Protein AF-A0AAF0UQM1-F1 (afdb_monomer_lite)

InterPro domains:
  IPR027443 Isopenicillin N synthase-like superfamily [G3DSA:2.60.120.330] (4-123)
  IPR044861 Isopenicillin N synthase-like, Fe(2+) 2OG dioxygenase domain [PF03171] (15-67)

Radius of gyration: 17.26 Å; chains: 1; bounding box: 47×34×53 Å

Foldseek 3Di:
DDDFFKWWFDPPPPRDTDGDDDDPVDDDDFDDPLVCLQLLNPDDHTQIDTDDDDPDDDDDDDDDDFDDQPDKRHHDVVNDDPVRHRDADIDGPVQLVVQCVVVPDSDPCSVVVSRVVVVVVVVVD

Structure (mmCIF, N/CA/C/O backbone):
data_AF-A0AAF0UQM1-F1
#
_e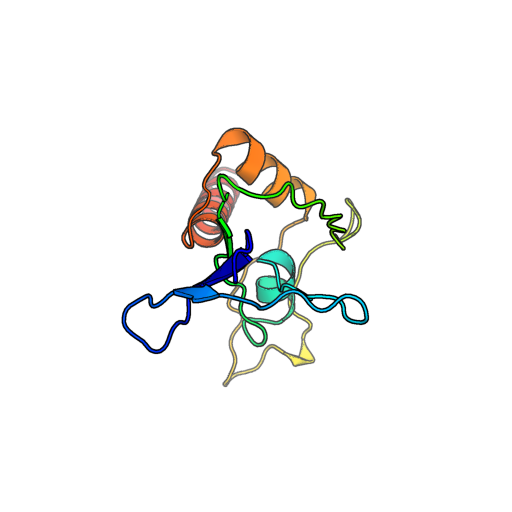ntry.id   AF-A0AAF0UQM1-F1
#
loop_
_atom_site.group_PDB
_atom_site.id
_atom_site.type_symbol
_atom_site.label_atom_id
_atom_site.label_alt_id
_atom_site.label_comp_id
_atom_site.label_asym_id
_atom_site.label_entity_id
_atom_site.label_seq_id
_atom_site.pdbx_PDB_ins_code
_atom_site.Cartn_x
_atom_site.Cartn_y
_atom_site.Cartn_z
_atom_site.occupancy
_atom_site.B_iso_or_equiv
_atom_site.auth_seq_id
_atom_site.auth_comp_id
_atom_site.auth_asym_id
_atom_site.auth_atom_id
_atom_site.pdbx_PDB_model_num
ATOM 1 N N . MET A 1 1 ? -22.046 10.860 23.103 1.00 30.72 1 MET A N 1
ATOM 2 C CA . MET A 1 1 ? -21.546 10.375 21.800 1.00 30.72 1 MET A CA 1
ATOM 3 C C . MET A 1 1 ? -20.035 10.596 21.790 1.00 30.72 1 MET A C 1
ATOM 5 O O . MET A 1 1 ? -19.614 11.734 21.655 1.00 30.72 1 MET A O 1
ATOM 9 N N . TYR A 1 2 ? -19.228 9.570 22.082 1.00 29.70 2 TYR A N 1
ATOM 10 C CA . TYR A 1 2 ? -17.773 9.706 22.255 1.00 29.70 2 TYR A CA 1
ATOM 11 C C . TYR A 1 2 ? -17.074 8.483 21.663 1.00 29.70 2 TYR A C 1
ATOM 13 O O . TYR A 1 2 ? -17.324 7.379 22.128 1.00 29.70 2 TYR A O 1
ATOM 21 N N . TYR A 1 3 ? -16.237 8.673 20.640 1.00 40.25 3 TYR A N 1
ATOM 22 C CA . TYR A 1 3 ? -15.483 7.589 20.007 1.00 40.25 3 TYR A CA 1
ATOM 23 C C . TYR A 1 3 ? -14.109 8.087 19.552 1.00 40.25 3 TYR A C 1
ATOM 25 O O . TYR A 1 3 ? -13.999 9.131 18.910 1.00 40.25 3 TYR A O 1
ATOM 33 N N . ALA A 1 4 ? -13.072 7.306 19.858 1.00 54.59 4 ALA A N 1
ATOM 34 C CA . ALA A 1 4 ? -11.837 7.316 19.084 1.00 54.59 4 ALA A CA 1
ATOM 35 C C . ALA A 1 4 ? -12.178 6.869 17.655 1.00 54.59 4 ALA A C 1
ATOM 37 O O . ALA A 1 4 ? -12.879 5.870 17.483 1.00 54.59 4 ALA A O 1
ATOM 38 N N . SER A 1 5 ? -11.751 7.619 16.641 1.00 63.22 5 SER A N 1
ATOM 39 C CA . SER A 1 5 ? -12.141 7.356 15.251 1.00 63.22 5 SER A CA 1
ATOM 40 C C . SER A 1 5 ? -10.933 7.301 14.335 1.00 63.22 5 SER A C 1
ATOM 42 O O . SER A 1 5 ? -9.976 8.058 14.515 1.00 63.22 5 SER A O 1
ATOM 44 N N . ILE A 1 6 ? -11.015 6.417 13.341 1.00 79.38 6 ILE A N 1
ATOM 45 C CA . ILE A 1 6 ? -10.184 6.515 12.147 1.00 79.38 6 ILE A CA 1
ATOM 46 C C . ILE A 1 6 ? -10.634 7.781 11.425 1.00 79.38 6 ILE A C 1
ATOM 48 O O . ILE A 1 6 ? -11.823 7.965 11.154 1.00 79.38 6 ILE A O 1
ATOM 52 N N . GLN A 1 7 ? -9.690 8.671 11.153 1.00 85.12 7 GLN A N 1
ATOM 53 C CA . GLN A 1 7 ? -9.921 9.850 10.338 1.00 85.12 7 GLN A CA 1
ATOM 54 C C . GLN A 1 7 ? -9.168 9.723 9.027 1.00 85.12 7 GLN A C 1
ATOM 56 O O . GLN A 1 7 ? -7.956 9.531 9.054 1.00 85.12 7 GLN A O 1
ATOM 61 N N . VAL A 1 8 ? -9.864 9.895 7.907 1.00 79.81 8 VAL A N 1
ATOM 62 C CA . VAL A 1 8 ? -9.266 9.895 6.564 1.00 79.81 8 VAL A CA 1
ATOM 63 C C . VAL A 1 8 ? -9.174 11.317 6.028 1.00 79.81 8 VAL A C 1
ATOM 65 O O . VAL A 1 8 ? -10.087 12.121 6.232 1.00 79.81 8 VAL A O 1
ATOM 68 N N . ARG A 1 9 ? -8.069 11.655 5.362 1.00 80.69 9 ARG A N 1
ATOM 69 C CA . ARG A 1 9 ? -7.923 12.943 4.671 1.00 80.69 9 ARG A CA 1
ATOM 70 C C . ARG A 1 9 ? -8.523 12.843 3.269 1.00 80.69 9 ARG A C 1
ATOM 72 O O . ARG A 1 9 ? -8.119 11.986 2.494 1.00 80.69 9 ARG A O 1
ATOM 79 N N . THR A 1 10 ? -9.451 13.737 2.935 1.00 75.19 10 THR A N 1
ATOM 80 C CA . THR A 1 10 ? -10.053 13.794 1.590 1.00 75.19 10 THR A CA 1
ATOM 81 C C . THR A 1 10 ? -9.260 14.728 0.670 1.00 75.19 10 THR A C 1
ATOM 83 O O . THR A 1 10 ? -8.767 15.769 1.111 1.00 75.19 10 THR A O 1
ATOM 86 N N . SER A 1 11 ? -9.113 14.352 -0.604 1.00 64.94 11 SER A N 1
ATOM 87 C CA . SER A 1 11 ? -8.345 15.110 -1.605 1.00 64.94 11 SER A CA 1
ATOM 88 C C . SER A 1 11 ? -9.081 16.347 -2.140 1.00 64.94 11 SER A C 1
ATOM 90 O O . SER A 1 11 ? -8.429 17.303 -2.542 1.00 64.94 11 SER A O 1
ATOM 92 N N . GLY A 1 12 ? -10.420 16.366 -2.106 1.00 60.50 12 GLY A N 1
ATOM 93 C CA . GLY A 1 12 ? -11.242 17.416 -2.732 1.00 60.50 12 GLY A CA 1
ATOM 94 C C . GLY A 1 12 ? -11.603 18.626 -1.859 1.00 60.50 12 GLY A C 1
ATOM 95 O O . GLY A 1 12 ? -12.076 19.624 -2.386 1.00 60.50 12 GLY A O 1
ATOM 96 N N . PHE A 1 13 ? -11.383 18.577 -0.541 1.00 55.31 13 PHE A N 1
ATOM 97 C CA . PHE A 1 13 ? -11.804 19.641 0.383 1.00 55.31 13 PHE A CA 1
ATOM 98 C C . PHE A 1 13 ? -10.661 20.056 1.303 1.00 55.31 13 PHE A C 1
ATOM 100 O O . PHE A 1 13 ? -10.606 19.569 2.420 1.00 55.31 13 PHE A O 1
ATOM 107 N N . CYS A 1 14 ? -9.735 20.919 0.865 1.00 59.16 14 CYS A N 1
ATOM 108 C CA . CYS A 1 14 ? -8.754 21.625 1.719 1.00 59.16 14 CYS A CA 1
ATOM 109 C C . CYS A 1 14 ? -8.143 20.795 2.887 1.00 59.16 14 CYS A C 1
ATOM 111 O O . CYS A 1 14 ? -7.981 21.272 4.007 1.00 59.16 14 CYS A O 1
ATOM 113 N N . GLY A 1 15 ? -7.851 19.505 2.668 1.00 66.06 15 GLY A N 1
ATOM 114 C CA . GLY A 1 15 ? -7.342 18.606 3.712 1.00 66.06 15 GLY A CA 1
ATOM 115 C C . GLY A 1 15 ? -8.299 18.274 4.869 1.00 66.06 15 GLY A C 1
ATOM 116 O O . GLY A 1 15 ? -7.825 17.864 5.932 1.00 66.06 15 GLY A O 1
ATOM 117 N N . LEU A 1 16 ? -9.614 18.405 4.678 1.00 79.25 16 LEU A N 1
ATOM 118 C CA . LEU A 1 16 ? -10.641 18.024 5.640 1.00 79.25 16 LEU A CA 1
ATOM 119 C C . LEU A 1 16 ? -10.490 16.547 6.007 1.00 79.25 16 LEU A C 1
ATOM 121 O O . LEU A 1 16 ? -10.325 15.668 5.151 1.00 79.25 16 LEU A O 1
ATOM 125 N N . ARG A 1 17 ? -10.563 16.295 7.313 1.00 83.19 17 ARG A N 1
ATOM 126 C CA . ARG A 1 17 ? -10.528 14.960 7.893 1.00 83.19 17 ARG A CA 1
ATOM 127 C C . ARG A 1 17 ? -11.941 14.492 8.189 1.00 83.19 17 ARG A C 1
ATOM 129 O O . ARG A 1 17 ? -12.668 15.152 8.926 1.00 83.19 17 ARG A O 1
ATOM 136 N N . VAL A 1 18 ? -12.298 13.335 7.650 1.00 86.69 18 VAL A N 1
ATOM 137 C CA . VAL A 1 18 ? -13.604 12.711 7.866 1.00 86.69 18 VAL A CA 1
ATOM 138 C C . VAL A 1 18 ? -13.456 11.603 8.896 1.00 86.69 18 VAL A C 1
ATOM 140 O O . VAL A 1 18 ? -12.610 10.726 8.746 1.00 86.69 18 VAL A O 1
ATOM 143 N N . SER A 1 19 ? -14.268 11.659 9.951 1.00 88.62 19 SER A N 1
ATOM 144 C CA . SER A 1 19 ? -14.332 10.622 10.982 1.00 88.62 19 SER A CA 1
ATOM 145 C C . SER A 1 19 ? -15.185 9.453 10.498 1.00 88.62 19 SER A C 1
ATOM 147 O O . SER A 1 19 ? -16.351 9.633 10.142 1.00 88.62 19 SER A O 1
ATOM 149 N N . ILE A 1 20 ? -14.608 8.255 10.505 1.00 87.31 20 ILE A N 1
ATOM 150 C CA . ILE A 1 20 ? -15.322 7.020 10.199 1.00 87.31 20 ILE A CA 1
ATOM 151 C C . ILE A 1 20 ? -16.021 6.538 11.470 1.00 87.31 20 ILE A C 1
ATOM 153 O O . ILE A 1 20 ? -15.381 6.295 12.499 1.00 87.31 20 ILE A O 1
ATOM 157 N N . ARG A 1 21 ? -17.352 6.413 11.408 1.00 87.75 21 ARG A N 1
ATOM 158 C CA . ARG A 1 21 ? -18.153 5.902 12.526 1.00 87.75 21 ARG A CA 1
ATOM 159 C C . ARG A 1 21 ? -17.918 4.395 12.679 1.00 87.75 21 ARG A C 1
ATOM 161 O O . ARG A 1 21 ? -18.050 3.681 11.687 1.00 87.75 21 ARG A O 1
ATOM 168 N N . PRO A 1 22 ? -17.606 3.899 13.890 1.00 84.88 22 PRO A N 1
ATOM 169 C CA . PRO A 1 22 ? -17.475 2.467 14.118 1.00 84.88 22 PRO A CA 1
ATOM 170 C C . PRO A 1 22 ? -18.774 1.726 13.790 1.00 84.88 22 PRO A C 1
ATOM 172 O O . PRO A 1 22 ? -19.851 2.142 14.217 1.00 84.88 22 PRO A O 1
ATOM 175 N N . ASN A 1 23 ? -18.655 0.613 13.071 1.00 89.44 23 ASN A N 1
ATOM 176 C CA . ASN A 1 23 ? -19.739 -0.327 12.819 1.00 89.44 23 ASN A CA 1
ATOM 177 C C . ASN A 1 23 ? -19.246 -1.733 13.187 1.00 89.44 23 ASN A C 1
ATOM 179 O O . ASN A 1 23 ? -18.240 -2.188 12.655 1.00 89.44 23 ASN A O 1
ATOM 183 N N . LEU A 1 24 ? -19.935 -2.397 14.117 1.00 88.69 24 LEU A N 1
ATOM 184 C CA . LEU A 1 24 ? -19.516 -3.691 14.667 1.00 88.69 24 LEU A CA 1
ATOM 185 C C . LEU A 1 24 ? -19.734 -4.869 13.707 1.00 88.69 24 LEU A C 1
ATOM 187 O O . LEU A 1 24 ? -19.206 -5.947 13.953 1.00 88.69 24 LEU A O 1
ATOM 191 N N . THR A 1 25 ? -20.498 -4.677 12.631 1.00 95.25 25 THR A N 1
ATOM 192 C CA . THR A 1 25 ? -20.785 -5.715 11.629 1.00 95.25 25 THR A CA 1
ATOM 193 C C . THR A 1 25 ? -20.082 -5.464 10.297 1.00 95.25 25 THR A C 1
ATOM 195 O O . THR A 1 25 ? -20.371 -6.142 9.313 1.00 95.25 25 THR A O 1
ATOM 198 N N . ALA A 1 26 ? -19.168 -4.492 10.243 1.00 93.81 26 ALA A N 1
ATOM 199 C CA . ALA A 1 26 ? -18.462 -4.123 9.026 1.00 93.81 26 ALA A CA 1
ATOM 200 C C . ALA A 1 26 ? -16.962 -3.955 9.269 1.00 93.81 26 ALA A C 1
ATOM 202 O O . ALA A 1 26 ? -16.522 -3.549 10.344 1.00 93.81 26 ALA A O 1
ATOM 203 N N . PHE A 1 27 ? -16.186 -4.208 8.219 1.00 93.25 27 PHE A N 1
ATOM 204 C CA . PHE A 1 27 ? -14.764 -3.896 8.179 1.00 93.25 27 PHE A CA 1
ATOM 205 C C . PHE A 1 27 ? -14.521 -2.585 7.433 1.00 93.25 27 PHE A C 1
ATOM 207 O O . PHE A 1 27 ? -15.253 -2.230 6.509 1.00 93.25 27 PHE A O 1
ATOM 214 N N . VAL A 1 28 ? -13.460 -1.882 7.825 1.00 92.19 28 VAL A N 1
ATOM 215 C CA . VAL A 1 28 ? -12.912 -0.760 7.060 1.00 92.19 28 VAL A CA 1
ATOM 216 C C . VAL A 1 28 ? -11.755 -1.299 6.227 1.00 92.19 28 VAL A C 1
ATOM 218 O O . VAL A 1 28 ? -10.837 -1.901 6.777 1.00 92.19 28 VAL A O 1
ATOM 221 N N . ILE A 1 29 ? -11.804 -1.093 4.911 1.00 93.62 29 ILE A N 1
ATOM 222 C CA . ILE A 1 29 ? -10.745 -1.506 3.985 1.00 93.62 29 ILE A CA 1
ATOM 223 C C . ILE A 1 29 ? -9.976 -0.259 3.553 1.00 93.62 29 ILE A C 1
ATOM 225 O O . ILE A 1 29 ? -10.564 0.674 3.005 1.00 93.62 29 ILE A O 1
ATOM 229 N N . ASN A 1 30 ? -8.664 -0.260 3.788 1.00 91.81 30 ASN A N 1
ATOM 230 C CA . ASN A 1 30 ? -7.767 0.821 3.393 1.00 91.81 30 ASN A CA 1
ATOM 231 C C . ASN A 1 30 ? -6.888 0.383 2.219 1.00 91.81 30 ASN A C 1
ATOM 233 O O . ASN A 1 30 ? -6.392 -0.743 2.194 1.00 91.81 30 ASN A O 1
ATOM 237 N N . ILE A 1 31 ? -6.658 1.296 1.276 1.00 94.38 31 ILE A N 1
ATOM 238 C CA . ILE A 1 31 ? -5.720 1.094 0.170 1.00 94.38 31 ILE A CA 1
ATOM 239 C C . ILE A 1 31 ? -4.361 1.672 0.566 1.00 94.38 31 ILE A C 1
ATOM 241 O O . ILE A 1 31 ? -4.263 2.837 0.950 1.00 94.38 31 ILE A O 1
ATOM 245 N N . GLY A 1 32 ? -3.321 0.842 0.488 1.00 93.56 32 GLY A N 1
ATOM 246 C CA . GLY A 1 32 ? -1.937 1.236 0.750 1.00 93.56 32 GLY A CA 1
ATOM 247 C C . GLY A 1 32 ? -1.163 1.584 -0.522 1.00 93.56 32 GLY A C 1
ATOM 248 O O . GLY A 1 32 ? -1.568 1.232 -1.632 1.00 93.56 32 GLY A O 1
ATOM 249 N N . ASP A 1 33 ? -0.007 2.223 -0.343 1.00 94.75 33 ASP A N 1
ATOM 250 C CA . ASP A 1 33 ? 0.872 2.683 -1.429 1.00 94.75 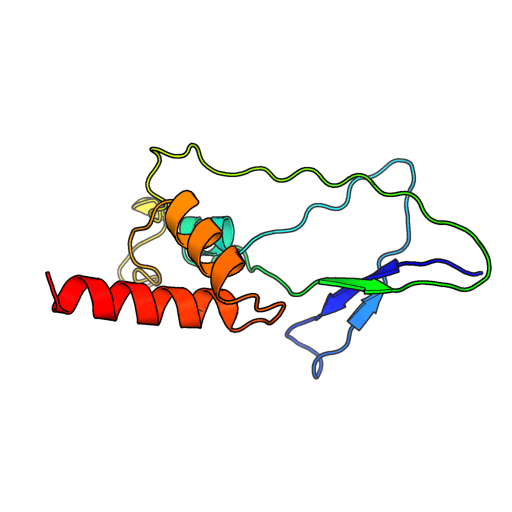33 ASP A CA 1
ATOM 251 C C . ASP A 1 33 ? 1.280 1.564 -2.393 1.00 94.75 33 ASP A C 1
ATOM 253 O O . ASP A 1 33 ? 1.322 1.766 -3.604 1.00 94.75 33 ASP A O 1
ATOM 257 N N . THR A 1 34 ? 1.513 0.354 -1.879 1.00 95.94 34 THR A N 1
ATOM 258 C CA . THR A 1 34 ? 1.860 -0.810 -2.705 1.00 95.94 34 THR A CA 1
ATOM 259 C C . THR A 1 34 ? 0.769 -1.150 -3.718 1.00 95.94 34 THR A C 1
ATOM 261 O O . THR A 1 34 ? 1.073 -1.443 -4.870 1.00 95.94 34 THR A O 1
ATOM 264 N N . PHE A 1 35 ? -0.503 -1.091 -3.313 1.00 97.06 35 PHE A N 1
ATOM 265 C CA . PHE A 1 35 ? -1.616 -1.382 -4.215 1.00 97.06 35 PHE A CA 1
ATOM 266 C C . PHE A 1 35 ? -1.902 -0.212 -5.159 1.00 97.06 35 PHE A C 1
ATOM 268 O O . PHE A 1 35 ? -2.241 -0.432 -6.319 1.00 97.06 35 PHE A O 1
ATOM 275 N N . MET A 1 36 ? -1.703 1.028 -4.700 1.00 97.00 36 MET A N 1
ATOM 276 C CA . MET A 1 36 ? -1.757 2.202 -5.573 1.00 97.00 36 MET A CA 1
ATOM 277 C C . MET A 1 36 ? -0.746 2.080 -6.717 1.00 97.00 36 MET A C 1
ATOM 279 O O . MET A 1 36 ? -1.138 2.197 -7.878 1.00 97.00 36 MET A O 1
ATOM 283 N N . ALA A 1 37 ? 0.503 1.722 -6.403 1.00 96.94 37 ALA A N 1
ATOM 284 C CA . ALA A 1 37 ? 1.531 1.468 -7.405 1.00 96.94 37 ALA A CA 1
ATOM 285 C C . ALA A 1 37 ? 1.167 0.301 -8.337 1.00 96.94 37 ALA A C 1
ATOM 287 O O . ALA A 1 37 ? 1.213 0.452 -9.554 1.00 96.94 37 ALA A O 1
ATOM 288 N N . LEU A 1 38 ? 0.724 -0.833 -7.776 1.00 97.50 38 LEU A N 1
ATOM 289 C CA . LEU A 1 38 ? 0.285 -2.005 -8.545 1.00 97.50 38 LEU A CA 1
ATOM 290 C C . LEU A 1 38 ? -0.864 -1.683 -9.512 1.00 97.50 38 LEU A C 1
ATOM 292 O O . LEU A 1 38 ? -0.932 -2.226 -10.606 1.00 97.50 38 LEU A O 1
ATOM 296 N N . SER A 1 39 ? -1.783 -0.808 -9.114 1.00 97.56 39 SER A N 1
ATOM 297 C CA . SER A 1 39 ? -2.954 -0.444 -9.916 1.00 97.56 39 SER A CA 1
ATOM 298 C C . SER A 1 39 ? -2.703 0.680 -10.924 1.00 97.56 39 SER A C 1
ATOM 300 O O . SER A 1 39 ? -3.663 1.181 -11.508 1.00 97.56 39 SER A O 1
ATOM 302 N N . ASN A 1 40 ? -1.445 1.103 -11.091 1.00 97.25 40 ASN A N 1
ATOM 303 C CA . ASN A 1 40 ? -1.063 2.285 -11.861 1.00 97.25 40 ASN A CA 1
ATOM 304 C C . ASN A 1 40 ? -1.916 3.513 -11.492 1.00 97.25 40 ASN A C 1
ATOM 306 O O . ASN A 1 40 ? -2.479 4.172 -12.359 1.00 97.25 40 ASN A O 1
ATOM 310 N N . ASP A 1 41 ? -2.059 3.782 -10.189 1.00 95.38 41 ASP A N 1
ATOM 311 C CA . ASP A 1 41 ? -2.754 4.962 -9.650 1.00 95.38 41 ASP A CA 1
ATOM 312 C C . ASP A 1 41 ? -4.294 4.961 -9.807 1.00 95.38 41 ASP A C 1
ATOM 314 O O . ASP A 1 41 ? -4.971 5.922 -9.427 1.00 95.38 41 ASP A O 1
ATOM 318 N N . ARG A 1 42 ? -4.884 3.855 -10.289 1.00 95.25 42 ARG A N 1
ATOM 319 C CA . ARG A 1 42 ? -6.346 3.680 -10.384 1.00 95.25 42 ARG A CA 1
ATOM 320 C C . ARG A 1 42 ? -7.025 3.648 -9.015 1.00 95.25 42 ARG A C 1
ATOM 322 O O . ARG A 1 42 ? -8.142 4.146 -8.872 1.00 95.25 42 ARG A O 1
ATOM 329 N N . TYR A 1 43 ? -6.360 3.079 -8.010 1.00 95.00 43 TYR A N 1
ATOM 330 C CA . TYR A 1 43 ? -6.804 3.109 -6.618 1.00 95.00 43 TYR A CA 1
ATOM 331 C C . TYR A 1 43 ? -5.833 3.925 -5.777 1.00 95.00 43 TYR A C 1
ATOM 333 O O . TYR A 1 43 ? -4.649 3.619 -5.711 1.00 95.00 43 TYR A O 1
ATOM 341 N N . LYS A 1 44 ? -6.344 4.955 -5.105 1.00 91.62 44 LYS A N 1
ATOM 342 C CA . LYS A 1 44 ? -5.524 5.912 -4.362 1.00 91.62 44 LYS A CA 1
ATOM 343 C C . LYS A 1 44 ? -5.298 5.460 -2.928 1.00 91.62 44 LYS A C 1
ATOM 345 O O . LYS A 1 44 ? -6.258 5.132 -2.226 1.00 91.62 44 LYS A O 1
ATOM 350 N N . SER A 1 45 ? -4.048 5.512 -2.479 1.00 92.25 45 SER A N 1
ATOM 351 C CA . SER A 1 45 ? -3.752 5.460 -1.053 1.00 92.25 45 SER A CA 1
ATOM 352 C C . SER A 1 45 ? -4.159 6.772 -0.378 1.00 92.25 45 SER A C 1
ATOM 354 O O . SER A 1 45 ? -4.279 7.826 -1.012 1.00 92.25 45 SER A O 1
ATOM 356 N N . PHE A 1 46 ? -4.430 6.713 0.923 1.00 87.00 46 PHE A N 1
ATOM 357 C CA . PHE A 1 46 ? -4.825 7.888 1.690 1.00 87.00 46 PHE A CA 1
ATOM 358 C C . PHE A 1 46 ? -4.230 7.878 3.090 1.00 87.00 46 PHE A C 1
ATOM 360 O O . PHE A 1 46 ? -4.084 6.838 3.737 1.00 87.00 46 PHE A O 1
ATOM 367 N N . LEU A 1 47 ? -3.953 9.080 3.596 1.00 88.12 47 LEU A N 1
ATOM 368 C CA . LEU A 1 47 ? -3.541 9.257 4.978 1.00 88.12 47 LEU A CA 1
ATOM 369 C C . LEU A 1 47 ? -4.737 9.031 5.896 1.00 88.12 47 LEU A C 1
ATOM 371 O O . LEU A 1 47 ? -5.731 9.768 5.846 1.00 88.12 47 LEU A O 1
ATOM 375 N N . HIS A 1 48 ? -4.596 8.049 6.774 1.00 88.62 48 HIS A N 1
ATOM 376 C CA . HIS A 1 48 ? -5.479 7.861 7.907 1.00 88.62 48 HIS A CA 1
ATOM 377 C C . HIS A 1 48 ? -4.726 8.138 9.209 1.00 88.62 48 HIS A C 1
ATOM 379 O O . HIS A 1 48 ? -3.502 8.042 9.276 1.00 88.62 48 HIS A O 1
ATOM 385 N N . ARG A 1 49 ? -5.462 8.520 10.250 1.00 87.62 49 ARG A N 1
ATOM 386 C CA . ARG A 1 49 ? -4.936 8.590 11.615 1.00 87.62 49 ARG A CA 1
ATOM 387 C C . ARG A 1 49 ? -5.949 8.047 12.598 1.00 87.62 49 ARG A C 1
ATOM 389 O O . ARG A 1 49 ? -7.153 8.237 12.411 1.00 87.62 49 ARG A O 1
ATOM 396 N N . GLU A 1 50 ? -5.457 7.461 13.675 1.00 86.81 50 GLU A N 1
ATOM 397 C CA . GLU A 1 50 ? -6.278 7.164 14.838 1.00 86.81 50 GLU A CA 1
ATOM 398 C C . GLU A 1 50 ? -6.260 8.353 15.800 1.00 86.81 50 GLU A C 1
ATOM 400 O O . GLU A 1 50 ? -5.212 8.930 16.091 1.00 86.81 50 GLU A O 1
ATOM 405 N N . VAL A 1 51 ? -7.439 8.755 16.272 1.00 86.56 51 VAL A N 1
ATOM 406 C CA . VAL A 1 51 ? -7.580 9.825 17.266 1.00 86.56 51 VAL A CA 1
ATOM 407 C C . VAL A 1 51 ? -8.049 9.220 18.577 1.00 86.56 51 VAL A C 1
ATOM 409 O O . VAL A 1 51 ? -9.073 8.540 18.605 1.00 86.56 51 VAL A O 1
ATOM 412 N N . VAL A 1 52 ? -7.324 9.484 19.663 1.00 84.69 52 VAL A N 1
ATOM 413 C CA . VAL A 1 52 ? -7.656 8.997 21.009 1.00 84.69 52 VAL A CA 1
ATOM 414 C C . VAL A 1 52 ? -8.782 9.814 21.652 1.00 84.69 52 VAL A C 1
ATOM 416 O O . VAL A 1 52 ? -9.015 10.970 21.302 1.00 84.69 52 VAL A O 1
ATOM 419 N N . ASN A 1 53 ? -9.486 9.214 22.612 1.00 82.69 53 ASN A N 1
ATOM 420 C CA . ASN A 1 53 ? -10.476 9.895 23.448 1.00 82.69 53 ASN A CA 1
ATOM 421 C C . ASN A 1 53 ? -10.180 9.621 24.933 1.00 82.69 53 ASN A C 1
ATOM 423 O O . ASN A 1 53 ? -9.539 8.625 25.253 1.00 82.69 53 ASN A O 1
ATOM 427 N N . ASN A 1 54 ? -10.669 10.477 25.832 1.00 86.12 54 ASN A N 1
ATOM 428 C CA . ASN A 1 54 ? -10.417 10.380 27.276 1.00 86.12 54 ASN A CA 1
ATOM 429 C C . ASN A 1 54 ? -11.548 9.708 28.078 1.00 86.12 54 ASN A C 1
ATOM 431 O O . ASN A 1 54 ? -11.602 9.875 29.292 1.00 86.12 54 ASN A O 1
ATOM 435 N N . LYS A 1 55 ? -12.488 9.013 27.422 1.00 86.88 55 LYS A N 1
ATOM 436 C CA . LYS A 1 55 ? -13.718 8.523 28.074 1.00 86.88 55 LYS A CA 1
ATOM 437 C C . LYS A 1 55 ? -13.831 7.013 28.092 1.00 86.88 55 LYS A C 1
ATOM 439 O O . LYS A 1 55 ? -14.186 6.436 29.109 1.00 86.88 55 LYS A O 1
ATOM 444 N N . THR A 1 56 ? -13.560 6.379 26.960 1.00 83.38 56 THR A N 1
ATOM 445 C CA . THR A 1 56 ? -13.782 4.946 26.774 1.00 83.38 56 THR A CA 1
ATOM 446 C C . THR A 1 56 ? -12.652 4.342 25.949 1.00 83.38 56 THR A C 1
ATOM 448 O O . THR A 1 56 ? -12.357 4.872 24.866 1.00 83.38 56 THR A O 1
ATOM 451 N N . PRO A 1 57 ? -12.051 3.224 26.397 1.00 84.25 57 PRO A N 1
ATOM 452 C CA . PRO A 1 57 ? -11.089 2.482 25.594 1.00 84.25 57 PRO A CA 1
ATOM 453 C C . PRO A 1 57 ? -11.707 2.025 24.268 1.00 84.25 57 PRO A C 1
ATOM 455 O O . PRO A 1 57 ? -12.854 1.579 24.227 1.00 84.25 57 PRO A O 1
ATOM 458 N N . ARG A 1 58 ? -10.928 2.094 23.187 1.00 84.12 58 ARG A N 1
ATOM 459 C CA . ARG A 1 58 ? -11.245 1.463 21.899 1.00 84.12 58 ARG A CA 1
ATOM 460 C C . ARG A 1 58 ? -10.225 0.361 21.649 1.00 84.12 58 ARG A C 1
ATOM 462 O O . ARG A 1 58 ? -9.036 0.585 21.840 1.00 84.12 58 ARG A O 1
ATOM 469 N N . LYS A 1 59 ? -10.695 -0.801 21.200 1.00 84.94 59 LYS A N 1
ATOM 470 C CA . LYS A 1 59 ? -9.849 -1.883 20.691 1.00 84.94 59 LYS A CA 1
ATOM 471 C C . LYS A 1 59 ? -10.070 -1.998 19.184 1.00 84.94 59 LYS A C 1
ATOM 473 O O . LYS A 1 59 ? -11.215 -1.951 18.737 1.00 84.94 59 LYS A O 1
ATOM 478 N N . SER A 1 60 ? -8.988 -2.124 18.431 1.00 86.62 60 SER A N 1
ATOM 479 C CA . SER A 1 60 ? -8.979 -2.410 16.996 1.00 86.62 60 SER A CA 1
ATOM 480 C C . SER A 1 60 ? -8.013 -3.553 16.718 1.00 86.62 60 SER A C 1
ATOM 482 O O . SER A 1 60 ? -7.125 -3.843 17.520 1.00 86.62 60 SER A O 1
ATOM 484 N N . LEU A 1 61 ? -8.232 -4.219 15.591 1.00 89.88 61 LEU A N 1
ATOM 485 C CA . LEU A 1 61 ? -7.327 -5.202 15.026 1.00 89.88 61 LEU A CA 1
ATOM 486 C C . LEU A 1 61 ? -7.191 -4.864 13.548 1.00 89.88 61 LEU A C 1
ATOM 488 O O . LEU A 1 61 ? -8.200 -4.817 12.845 1.00 89.88 61 LEU A O 1
ATOM 492 N N . ASP A 1 62 ? -5.956 -4.664 13.109 1.00 90.69 62 ASP A N 1
ATOM 493 C CA . ASP A 1 62 ? -5.647 -4.353 11.722 1.00 90.69 62 ASP A CA 1
ATOM 494 C C . ASP A 1 62 ? -4.913 -5.530 11.085 1.00 90.69 62 ASP A C 1
ATOM 496 O O . ASP A 1 62 ? -4.032 -6.147 11.689 1.00 90.69 62 ASP A O 1
ATOM 500 N N . PHE A 1 63 ? -5.287 -5.838 9.847 1.00 93.88 63 PHE A N 1
ATOM 501 C CA . PHE A 1 63 ? -4.640 -6.851 9.027 1.00 93.88 63 PHE A CA 1
ATOM 502 C C . PHE A 1 63 ? -4.082 -6.197 7.765 1.00 93.88 63 PHE A C 1
ATOM 504 O O . PHE A 1 63 ? -4.797 -5.484 7.060 1.00 93.88 63 PHE A O 1
ATOM 511 N N . PHE A 1 64 ? -2.811 -6.466 7.469 1.00 92.44 64 PHE A N 1
ATOM 512 C CA . PHE A 1 64 ? -2.131 -5.949 6.287 1.00 92.44 64 PHE A CA 1
ATOM 513 C C . PHE A 1 64 ? -1.950 -7.068 5.266 1.00 92.44 64 PHE A C 1
ATOM 515 O O . PHE A 1 64 ? -1.215 -8.027 5.501 1.00 92.44 64 PHE A O 1
ATOM 522 N N . LEU A 1 65 ? -2.608 -6.927 4.114 1.00 95.25 65 LEU A N 1
ATOM 523 C CA . LEU A 1 65 ? -2.366 -7.786 2.963 1.00 95.25 65 LEU A CA 1
ATOM 524 C C . LEU A 1 65 ? -1.185 -7.231 2.165 1.00 95.25 65 LEU A C 1
ATOM 526 O O . LEU A 1 65 ? -1.307 -6.213 1.484 1.00 95.25 65 LEU A O 1
ATOM 530 N N . CYS A 1 66 ? -0.048 -7.912 2.247 1.00 94.50 66 CYS A N 1
ATOM 531 C CA . CYS A 1 66 ? 1.18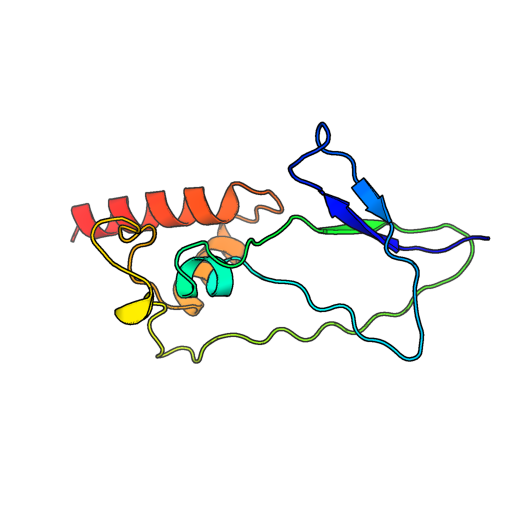2 -7.522 1.567 1.00 94.50 66 CYS A CA 1
ATOM 532 C C . CYS A 1 66 ? 1.577 -8.552 0.496 1.00 94.50 66 CYS A C 1
ATOM 534 O O . CYS A 1 66 ? 1.323 -9.745 0.683 1.00 94.50 66 CYS A O 1
ATOM 536 N N . PRO A 1 67 ? 2.247 -8.132 -0.595 1.00 96.00 67 PRO A N 1
ATOM 537 C CA . PRO A 1 67 ? 2.853 -9.065 -1.538 1.00 96.00 67 PRO A CA 1
ATOM 538 C C . PRO A 1 67 ? 3.876 -9.994 -0.871 1.00 96.00 67 PRO A C 1
ATOM 540 O O . PRO A 1 67 ? 4.517 -9.635 0.123 1.00 96.00 67 PRO A O 1
ATOM 543 N N . GLY A 1 68 ? 4.067 -11.178 -1.462 1.00 96.62 68 GLY A N 1
ATOM 544 C CA . GLY A 1 68 ? 5.174 -12.067 -1.106 1.00 96.62 68 GLY A CA 1
ATOM 545 C C . GLY A 1 68 ? 6.526 -11.367 -1.276 1.00 96.62 68 GLY A C 1
ATOM 546 O O . GLY A 1 68 ? 6.676 -10.486 -2.121 1.00 96.62 68 GLY A O 1
ATOM 547 N N . LYS A 1 69 ? 7.521 -11.744 -0.466 1.00 95.56 69 LYS A N 1
ATOM 548 C CA . LYS A 1 69 ? 8.827 -11.058 -0.428 1.00 95.56 69 LYS A CA 1
ATOM 549 C C . LYS A 1 69 ? 9.580 -11.111 -1.764 1.00 95.56 69 LYS A C 1
ATOM 551 O O . LYS A 1 69 ? 10.317 -10.186 -2.079 1.00 95.56 69 LYS A O 1
ATOM 556 N N . ASP A 1 70 ? 9.381 -12.184 -2.519 1.00 95.00 70 ASP A N 1
ATOM 557 C CA . ASP A 1 70 ? 9.949 -12.459 -3.841 1.00 95.00 70 ASP A CA 1
ATOM 558 C C . ASP A 1 70 ? 9.120 -11.867 -4.993 1.00 95.00 70 ASP A C 1
ATOM 560 O O . ASP A 1 70 ? 9.504 -11.986 -6.155 1.00 95.00 70 ASP A O 1
ATOM 564 N N . LYS A 1 71 ? 7.961 -11.261 -4.702 1.00 96.56 71 LYS A N 1
ATOM 565 C CA . LYS A 1 71 ? 7.067 -10.723 -5.728 1.00 96.56 71 LYS A CA 1
ATOM 566 C C . LYS A 1 71 ? 7.413 -9.277 -6.046 1.00 96.56 71 LYS A C 1
ATOM 568 O O . LYS A 1 71 ? 7.435 -8.411 -5.169 1.00 96.56 71 LYS A O 1
ATOM 573 N N . VAL A 1 72 ? 7.640 -9.034 -7.333 1.00 97.69 72 VAL A N 1
ATOM 574 C CA . VAL A 1 72 ? 7.796 -7.693 -7.892 1.00 97.69 72 VAL A CA 1
ATOM 575 C C . VAL A 1 72 ? 6.424 -7.033 -7.980 1.00 97.69 72 VAL A C 1
ATOM 577 O O . VAL A 1 72 ? 5.460 -7.617 -8.473 1.00 97.69 72 VAL A O 1
ATOM 580 N N . VAL A 1 73 ? 6.346 -5.807 -7.482 1.00 97.75 73 VAL A N 1
ATOM 581 C CA . VAL A 1 73 ? 5.216 -4.901 -7.639 1.00 97.75 73 VAL A CA 1
ATOM 582 C C . VAL A 1 73 ? 5.418 -4.176 -8.961 1.00 97.75 73 VAL A C 1
ATOM 584 O O . VAL A 1 73 ? 6.266 -3.293 -9.067 1.00 97.75 73 VAL A O 1
ATOM 587 N N . SER A 1 74 ? 4.648 -4.592 -9.961 1.00 97.31 74 SER A N 1
ATOM 588 C CA . SER A 1 74 ? 4.656 -4.035 -11.311 1.00 97.31 74 SER A CA 1
ATOM 589 C C . SER A 1 74 ? 3.221 -3.841 -11.777 1.00 97.31 74 SER A C 1
ATOM 591 O O . SER A 1 74 ? 2.425 -4.770 -11.600 1.00 97.31 74 SER A O 1
ATOM 593 N N . PRO A 1 75 ? 2.857 -2.686 -12.355 1.00 97.38 75 PRO A N 1
ATOM 594 C CA . PRO A 1 75 ? 1.546 -2.530 -12.958 1.00 97.38 75 PRO A CA 1
ATOM 595 C C . PRO A 1 75 ? 1.281 -3.601 -14.031 1.00 97.38 75 PRO A C 1
ATOM 597 O O . PRO A 1 75 ? 2.122 -3.773 -14.916 1.00 97.38 75 PRO A O 1
ATOM 600 N N . PRO A 1 76 ? 0.130 -4.302 -13.996 1.00 96.38 76 PRO A N 1
ATOM 601 C CA . PRO A 1 76 ? -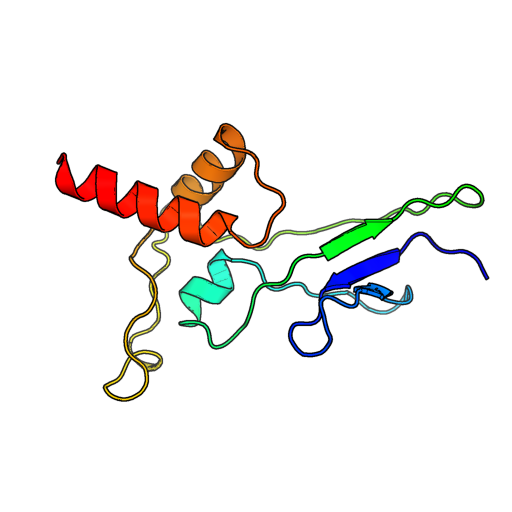0.294 -5.171 -15.088 1.00 96.38 76 PRO A CA 1
ATOM 602 C C . PRO A 1 76 ? -0.289 -4.420 -16.420 1.00 96.38 76 PRO A C 1
ATOM 604 O O . PRO A 1 76 ? -0.660 -3.244 -16.477 1.00 96.38 76 PRO A O 1
ATOM 607 N N . THR A 1 77 ? 0.100 -5.096 -17.499 1.00 95.88 77 THR A N 1
ATOM 608 C CA . THR A 1 77 ? 0.227 -4.474 -18.824 1.00 95.88 77 THR A CA 1
ATOM 609 C C . THR A 1 77 ? -1.103 -3.951 -19.357 1.00 95.88 77 THR A C 1
ATOM 611 O O . THR A 1 77 ? -1.127 -3.003 -20.125 1.00 95.88 77 THR A O 1
ATOM 614 N N . GLU A 1 78 ? -2.223 -4.511 -18.903 1.00 96.88 78 GLU A N 1
ATOM 615 C CA . GLU A 1 78 ? -3.577 -4.067 -19.241 1.00 96.88 78 GLU A CA 1
ATOM 616 C C . GLU A 1 78 ? -3.943 -2.714 -18.607 1.00 96.88 78 GLU A C 1
ATOM 618 O O . GLU A 1 78 ? -4.942 -2.109 -18.989 1.00 96.88 78 GLU A O 1
ATOM 623 N N . LEU A 1 79 ? -3.169 -2.248 -17.619 1.00 96.88 79 LEU A N 1
ATOM 624 C CA . LEU A 1 79 ? -3.338 -0.944 -16.968 1.00 96.88 79 LEU A CA 1
ATOM 625 C C . LEU A 1 79 ? -2.346 0.111 -17.479 1.00 96.88 79 LEU A C 1
ATOM 627 O O . LEU A 1 79 ? -2.304 1.220 -16.936 1.00 96.88 79 LEU A O 1
ATOM 631 N N . VAL A 1 80 ? -1.532 -0.234 -18.481 1.00 97.38 80 VAL A N 1
ATOM 632 C CA . VAL A 1 80 ? -0.514 0.642 -19.059 1.00 97.38 80 VAL A CA 1
ATOM 633 C C . VAL A 1 80 ? -0.723 0.734 -20.565 1.00 97.38 80 VAL A C 1
ATOM 635 O O . VAL A 1 80 ? -0.554 -0.240 -21.293 1.00 97.38 80 VAL A O 1
ATOM 638 N N . ASP A 1 81 ? -1.053 1.929 -21.042 1.00 95.44 81 ASP A N 1
ATOM 639 C CA . ASP A 1 81 ? -1.274 2.202 -22.460 1.00 95.44 81 ASP A CA 1
ATOM 640 C C . ASP A 1 81 ? -0.814 3.624 -22.829 1.00 95.44 81 ASP A C 1
ATOM 642 O O . ASP A 1 81 ? -0.237 4.345 -22.014 1.00 95.44 81 ASP A O 1
ATOM 646 N N . TYR A 1 82 ? -1.036 4.032 -24.080 1.00 95.44 82 TYR A N 1
ATOM 647 C CA . TYR A 1 82 ? -0.651 5.361 -24.561 1.00 95.44 82 TYR A CA 1
ATOM 648 C C . TYR A 1 82 ? -1.320 6.513 -23.785 1.00 95.44 82 TYR A C 1
ATOM 650 O O . TYR A 1 82 ? -0.699 7.548 -23.556 1.00 95.44 82 TYR A O 1
ATOM 658 N N . ASN A 1 83 ? -2.574 6.335 -23.367 1.00 95.38 83 ASN A N 1
ATOM 659 C CA . ASN A 1 83 ? -3.341 7.314 -22.598 1.00 95.38 83 ASN A CA 1
ATOM 660 C C . ASN A 1 83 ? -3.077 7.208 -21.086 1.00 95.38 83 ASN A C 1
ATOM 662 O O . ASN A 1 83 ? -3.244 8.192 -20.368 1.00 95.38 83 ASN A O 1
ATOM 666 N N . ASN A 1 84 ? -2.665 6.033 -20.606 1.00 94.75 84 ASN A N 1
ATOM 667 C CA . ASN A 1 84 ? -2.345 5.742 -19.210 1.00 94.75 84 ASN A CA 1
ATOM 668 C C . ASN A 1 84 ? -0.898 5.235 -19.105 1.00 94.75 84 ASN A C 1
ATOM 670 O O . ASN A 1 84 ? -0.678 4.029 -18.942 1.00 94.75 84 ASN A O 1
ATOM 674 N N . PRO A 1 85 ? 0.108 6.122 -19.221 1.00 96.31 85 PRO A N 1
ATOM 675 C CA . PRO A 1 85 ? 1.497 5.705 -19.157 1.00 96.31 85 PRO A CA 1
ATOM 676 C C . PRO A 1 85 ? 1.832 5.120 -17.783 1.00 96.31 85 PRO A C 1
ATOM 678 O O . PRO A 1 85 ? 1.154 5.347 -16.778 1.00 96.31 85 PRO A O 1
ATOM 681 N N . ARG A 1 86 ? 2.918 4.356 -17.735 1.00 96.44 86 ARG A N 1
ATOM 682 C CA . ARG A 1 86 ? 3.421 3.758 -16.502 1.00 96.44 86 ARG A CA 1
ATOM 683 C C . ARG A 1 86 ? 3.880 4.846 -15.524 1.00 96.44 86 ARG A C 1
ATOM 685 O O . ARG A 1 86 ? 4.756 5.636 -15.862 1.00 96.44 86 ARG A O 1
ATOM 692 N N . LEU A 1 87 ? 3.334 4.844 -14.307 1.00 96.12 87 LEU A N 1
ATOM 693 C CA . LEU A 1 87 ? 3.617 5.871 -13.293 1.00 96.12 87 LEU A CA 1
ATOM 694 C C . LEU A 1 87 ? 4.666 5.454 -12.257 1.00 96.12 87 LEU A C 1
ATOM 696 O O . LEU A 1 87 ? 5.325 6.311 -11.672 1.00 96.12 87 LEU A O 1
ATOM 700 N N . TYR A 1 88 ? 4.836 4.150 -12.027 1.00 95.62 88 TYR A N 1
ATOM 701 C CA . TYR A 1 88 ? 5.692 3.626 -10.960 1.00 95.62 88 TYR A CA 1
ATOM 702 C C . TYR A 1 88 ? 6.747 2.653 -11.505 1.00 95.62 88 TYR A C 1
ATOM 704 O O . TYR A 1 88 ? 6.414 1.802 -12.340 1.00 95.62 88 TYR A O 1
ATOM 712 N N . PRO A 1 89 ? 8.008 2.731 -11.037 1.00 95.69 89 PRO A N 1
ATOM 713 C CA . PRO A 1 89 ? 9.025 1.727 -11.335 1.00 95.69 89 PRO A CA 1
ATOM 714 C C . PRO A 1 89 ? 8.708 0.395 -10.641 1.00 95.69 89 PRO A C 1
ATOM 716 O O . PRO A 1 89 ? 7.846 0.326 -9.766 1.00 95.69 89 PRO A O 1
ATOM 719 N N . ASP A 1 90 ? 9.411 -0.662 -11.043 1.00 96.62 90 ASP A N 1
ATOM 720 C CA . ASP A 1 90 ? 9.335 -1.966 -10.387 1.00 96.62 90 ASP A CA 1
ATOM 721 C C . ASP A 1 90 ? 10.053 -1.924 -9.037 1.00 96.62 90 ASP A C 1
ATOM 723 O O . ASP A 1 90 ? 11.145 -1.370 -8.915 1.00 96.62 90 ASP A O 1
ATOM 727 N N . PHE A 1 91 ? 9.453 -2.532 -8.018 1.00 96.94 91 PHE A N 1
ATOM 728 C CA . PHE A 1 91 ? 10.081 -2.705 -6.709 1.00 96.94 91 PHE A CA 1
ATOM 729 C C . PHE A 1 91 ? 9.518 -3.931 -5.997 1.00 96.94 91 PHE A C 1
ATOM 731 O O . PHE A 1 91 ? 8.500 -4.485 -6.400 1.00 96.94 91 PHE A O 1
ATOM 738 N N . THR A 1 92 ? 10.151 -4.372 -4.914 1.00 97.00 92 THR A N 1
ATOM 739 C CA . THR A 1 92 ? 9.609 -5.450 -4.071 1.00 97.00 92 THR A CA 1
ATOM 740 C C . THR A 1 92 ? 9.073 -4.877 -2.767 1.00 97.00 92 THR A C 1
ATOM 742 O O . THR A 1 92 ? 9.604 -3.896 -2.241 1.00 97.00 92 THR A O 1
ATOM 745 N N . TRP A 1 93 ? 8.037 -5.492 -2.194 1.00 96.06 93 TRP A N 1
ATOM 746 C CA . TRP A 1 93 ? 7.493 -5.032 -0.911 1.00 96.06 93 TRP A CA 1
ATOM 747 C C . TRP A 1 93 ? 8.557 -4.891 0.203 1.00 96.06 93 TRP A C 1
ATOM 749 O O . TRP A 1 93 ? 8.549 -3.862 0.878 1.00 96.06 93 TRP A O 1
ATOM 759 N N . PRO A 1 94 ? 9.521 -5.824 0.371 1.00 96.50 94 PRO A N 1
ATOM 760 C CA . PRO A 1 94 ? 10.591 -5.668 1.355 1.00 96.50 94 PRO A CA 1
ATOM 761 C C . PRO A 1 94 ? 11.399 -4.373 1.217 1.00 96.50 94 PRO A C 1
ATOM 763 O O . PRO A 1 94 ? 11.727 -3.776 2.235 1.00 96.50 94 PRO A O 1
ATOM 766 N N . THR A 1 95 ? 11.677 -3.906 -0.00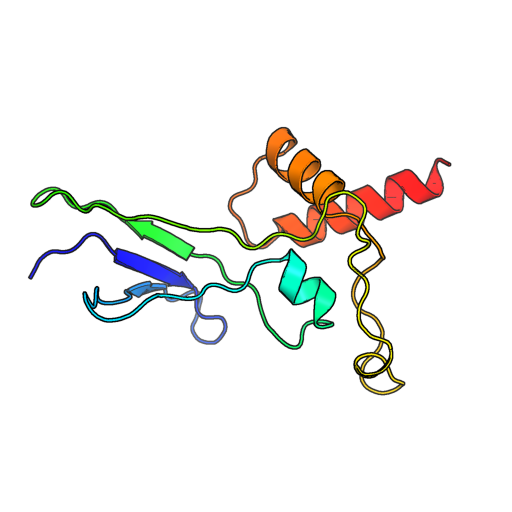6 1.00 95.62 95 THR A N 1
ATOM 767 C CA . THR A 1 95 ? 12.447 -2.663 -0.218 1.00 95.62 95 THR A CA 1
ATOM 768 C C . THR A 1 95 ? 11.692 -1.425 0.262 1.00 95.62 95 THR A C 1
ATOM 770 O O . THR A 1 95 ? 12.266 -0.571 0.939 1.00 95.62 95 THR A O 1
ATOM 773 N N . LEU A 1 96 ? 10.386 -1.353 -0.015 1.00 94.50 96 LEU A N 1
ATOM 774 C CA . LEU A 1 96 ? 9.530 -0.281 0.492 1.00 94.50 96 LEU A CA 1
ATOM 775 C C . LEU A 1 96 ? 9.388 -0.374 2.017 1.00 94.50 96 LEU A C 1
ATOM 777 O O . LEU A 1 96 ? 9.520 0.631 2.713 1.00 94.50 96 LEU A O 1
ATOM 781 N N . LEU A 1 97 ? 9.179 -1.579 2.555 1.00 94.25 97 LEU A N 1
ATOM 782 C CA . LEU A 1 97 ? 9.087 -1.800 3.997 1.00 94.25 97 LEU A CA 1
ATOM 783 C C . LEU A 1 97 ? 10.364 -1.344 4.717 1.00 94.25 97 LEU A C 1
ATOM 785 O O . LEU A 1 97 ? 10.287 -0.564 5.664 1.00 94.25 97 LEU A O 1
ATOM 789 N N . GLU A 1 98 ? 11.535 -1.763 4.243 1.00 94.56 98 GLU A N 1
ATOM 790 C CA . GLU A 1 98 ? 12.825 -1.356 4.803 1.00 94.56 98 GLU A CA 1
ATOM 791 C C . GLU A 1 98 ? 13.011 0.165 4.741 1.00 94.56 98 GLU A C 1
ATOM 793 O O . GLU A 1 98 ? 13.425 0.784 5.726 1.00 94.56 98 GLU A O 1
ATOM 798 N N . PHE A 1 99 ? 12.647 0.791 3.617 1.00 94.06 99 PHE A N 1
ATOM 799 C CA . PHE A 1 99 ? 12.680 2.244 3.488 1.00 94.06 99 PHE A CA 1
ATOM 800 C C . PHE A 1 99 ? 11.820 2.924 4.559 1.00 94.06 99 PHE A C 1
ATOM 802 O O . PHE A 1 99 ? 12.306 3.829 5.242 1.00 94.06 99 PHE A O 1
ATOM 809 N N . THR A 1 100 ? 10.576 2.472 4.747 1.00 91.75 100 THR A N 1
ATOM 810 C CA . THR A 1 100 ? 9.663 3.054 5.745 1.00 91.75 100 THR A CA 1
ATOM 811 C C . THR A 1 100 ? 10.158 2.863 7.177 1.00 91.75 100 THR A C 1
ATOM 813 O O . THR A 1 100 ? 10.038 3.783 7.983 1.00 91.75 100 THR A O 1
ATOM 816 N N . GLN A 1 101 ? 10.779 1.722 7.492 1.00 91.75 101 GLN A N 1
ATOM 817 C CA . GLN A 1 101 ? 11.343 1.452 8.816 1.00 91.75 101 GLN A CA 1
ATOM 818 C C . GLN A 1 101 ? 12.554 2.339 9.126 1.00 91.75 101 GLN A C 1
ATOM 820 O O . GLN A 1 101 ? 12.701 2.794 10.257 1.00 91.75 101 GLN A O 1
ATOM 825 N N . LYS A 1 102 ? 13.406 2.613 8.130 1.00 92.25 102 LYS A N 1
ATOM 826 C CA . LYS A 1 102 ? 14.613 3.438 8.309 1.00 92.25 102 LYS A CA 1
ATOM 827 C C . LYS A 1 102 ? 14.334 4.938 8.322 1.00 92.25 102 LYS A C 1
ATOM 829 O O . LYS A 1 102 ? 14.998 5.671 9.045 1.00 92.25 102 LYS A O 1
ATOM 834 N N . HIS A 1 103 ? 13.376 5.400 7.522 1.00 86.00 103 HIS A N 1
ATOM 835 C CA . HIS A 1 103 ? 13.167 6.834 7.285 1.00 86.00 103 HIS A CA 1
ATOM 836 C C . HIS A 1 103 ? 11.878 7.379 7.914 1.00 86.00 103 HIS A C 1
ATOM 838 O O . HIS A 1 103 ? 11.596 8.560 7.728 1.00 86.00 103 HIS A O 1
ATOM 844 N N . HIS A 1 104 ? 11.110 6.521 8.606 1.00 69.62 104 HIS A N 1
ATOM 845 C CA . HIS A 1 104 ? 9.806 6.750 9.243 1.00 69.62 104 HIS A CA 1
ATOM 846 C C . HIS A 1 104 ? 9.111 8.067 8.859 1.00 69.62 104 HIS A C 1
ATOM 848 O O . HIS A 1 104 ? 9.282 9.107 9.504 1.00 69.62 104 HIS A O 1
ATOM 854 N N . ARG A 1 105 ? 8.238 7.998 7.849 1.00 66.25 105 ARG A N 1
ATOM 855 C CA . ARG A 1 105 ? 7.348 9.095 7.462 1.00 66.25 105 ARG A CA 1
ATOM 856 C C . ARG A 1 105 ? 5.901 8.626 7.529 1.00 66.25 105 ARG A C 1
ATOM 858 O O . ARG A 1 105 ? 5.505 7.710 6.823 1.00 66.25 105 ARG A O 1
ATOM 865 N N . ALA A 1 106 ? 5.108 9.256 8.391 1.00 73.19 106 ALA A N 1
ATOM 866 C CA . ALA A 1 106 ? 3.654 9.095 8.412 1.00 73.19 106 ALA A CA 1
ATOM 867 C C . ALA A 1 106 ? 3.004 10.247 7.627 1.00 73.19 106 ALA A C 1
ATOM 869 O O . ALA A 1 106 ? 2.164 10.986 8.145 1.00 73.19 106 ALA A O 1
ATOM 870 N N . ASP A 1 107 ? 3.462 10.451 6.390 1.00 83.12 107 ASP A N 1
ATOM 871 C CA . ASP A 1 107 ? 2.982 11.505 5.502 1.00 83.12 107 ASP A CA 1
ATOM 872 C C . ASP A 1 107 ? 2.743 10.992 4.073 1.00 83.12 107 ASP A C 1
ATOM 874 O O . ASP A 1 107 ? 3.121 9.876 3.710 1.00 83.12 107 ASP A O 1
ATOM 878 N N . MET A 1 108 ? 2.087 11.827 3.264 1.00 83.12 108 MET A N 1
ATOM 879 C CA . MET A 1 108 ? 1.701 11.502 1.883 1.00 83.12 108 MET A CA 1
ATOM 880 C C . MET A 1 108 ? 2.881 11.454 0.900 1.00 83.12 108 MET A C 1
ATOM 882 O O . MET A 1 108 ? 2.690 11.071 -0.248 1.00 83.12 108 MET A O 1
ATOM 886 N N . ASN A 1 109 ? 4.083 11.858 1.313 1.00 88.25 109 ASN A N 1
ATOM 887 C CA . ASN A 1 109 ? 5.260 11.937 0.450 1.00 88.25 109 ASN A CA 1
ATOM 888 C C . ASN A 1 109 ? 6.149 10.693 0.567 1.00 88.25 109 ASN A C 1
ATOM 890 O O . ASN A 1 109 ? 7.153 10.601 -0.135 1.00 88.25 109 ASN A O 1
ATOM 894 N N . THR A 1 110 ? 5.803 9.750 1.447 1.00 90.88 110 THR A N 1
ATOM 895 C CA . THR A 1 110 ? 6.591 8.542 1.723 1.00 90.88 110 THR A CA 1
ATOM 896 C C . THR A 1 110 ? 6.890 7.745 0.458 1.00 90.88 110 THR A C 1
ATOM 898 O O . THR A 1 110 ? 8.057 7.459 0.190 1.00 90.88 110 THR A O 1
ATOM 901 N N . LEU A 1 111 ? 5.866 7.448 -0.352 1.00 92.25 111 LEU A N 1
ATOM 902 C CA . LEU A 1 111 ? 6.056 6.735 -1.612 1.00 92.25 111 LEU A CA 1
ATOM 903 C C . LEU A 1 111 ? 6.950 7.531 -2.566 1.00 92.25 111 LEU A C 1
ATOM 905 O O . LEU A 1 111 ? 7.915 6.985 -3.080 1.00 92.25 111 LEU A O 1
ATOM 909 N N . GLN A 1 112 ? 6.700 8.828 -2.750 1.00 92.81 112 GLN A N 1
ATOM 910 C CA . GLN A 1 112 ? 7.515 9.651 -3.647 1.00 92.81 112 GLN A CA 1
ATOM 911 C C . GLN A 1 112 ? 8.992 9.686 -3.224 1.00 92.81 112 GLN A C 1
ATOM 913 O O . GLN A 1 112 ? 9.879 9.545 -4.060 1.00 92.81 112 GLN A O 1
ATOM 918 N N . ALA A 1 113 ? 9.264 9.832 -1.925 1.00 93.31 113 ALA A N 1
ATOM 919 C CA . ALA A 1 113 ? 10.622 9.813 -1.389 1.00 93.31 113 ALA A CA 1
ATOM 920 C C . ALA A 1 113 ? 11.308 8.453 -1.605 1.00 93.31 113 ALA A C 1
ATOM 922 O O . ALA A 1 113 ? 12.494 8.407 -1.926 1.00 93.31 113 ALA A O 1
ATOM 923 N N . PHE A 1 114 ? 10.561 7.354 -1.470 1.00 94.25 114 PHE A N 1
ATOM 924 C CA . PHE A 1 114 ? 11.048 6.016 -1.792 1.00 94.25 114 PHE A CA 1
ATOM 925 C C . PHE A 1 114 ? 11.402 5.875 -3.277 1.00 94.25 114 PHE A C 1
ATOM 927 O O . PHE A 1 114 ? 12.474 5.370 -3.599 1.00 94.25 114 PHE A O 1
ATOM 934 N N . LEU A 1 115 ? 10.538 6.351 -4.179 1.00 93.75 115 LEU A N 1
ATOM 935 C CA . LEU A 1 115 ? 10.765 6.265 -5.625 1.00 93.75 115 LEU A CA 1
ATOM 936 C C . LEU A 1 115 ? 12.010 7.041 -6.064 1.00 93.75 115 LEU A C 1
ATOM 938 O O . LEU A 1 115 ? 12.789 6.524 -6.859 1.00 93.75 115 LEU A O 1
ATOM 942 N N . ILE A 1 116 ? 12.227 8.236 -5.506 1.00 93.25 116 ILE A N 1
ATOM 943 C CA . ILE A 1 116 ? 13.450 9.019 -5.742 1.00 93.25 116 ILE A CA 1
ATOM 944 C C . ILE A 1 116 ? 14.679 8.211 -5.303 1.00 93.25 116 ILE A C 1
ATOM 946 O O . ILE A 1 116 ? 15.611 8.026 -6.077 1.00 93.25 116 ILE A O 1
ATOM 950 N N . ARG A 1 117 ? 14.643 7.624 -4.098 1.00 91.19 117 ARG A N 1
ATOM 951 C CA . ARG A 1 117 ? 15.756 6.816 -3.578 1.00 91.19 117 ARG A CA 1
ATOM 952 C C . ARG A 1 117 ? 16.048 5.579 -4.433 1.00 91.19 117 ARG A C 1
ATOM 954 O O . ARG A 1 117 ? 17.207 5.195 -4.565 1.00 91.19 117 ARG A O 1
ATOM 961 N N . LEU A 1 118 ? 15.014 4.936 -4.976 1.00 91.75 118 LEU A N 1
ATOM 962 C CA . LEU A 1 118 ? 15.180 3.808 -5.894 1.00 91.75 118 LEU A CA 1
ATOM 963 C C . LEU A 1 118 ? 15.881 4.223 -7.189 1.00 91.75 118 LEU A C 1
ATOM 965 O O . LEU A 1 118 ? 16.719 3.474 -7.680 1.00 91.75 118 LEU A O 1
ATOM 969 N N . GLN A 1 119 ? 15.549 5.395 -7.733 1.00 86.00 119 GLN A N 1
ATOM 970 C CA . GLN A 1 119 ? 16.191 5.910 -8.941 1.00 86.00 119 GLN A CA 1
ATOM 971 C C . GLN A 1 119 ? 17.675 6.190 -8.702 1.00 86.00 119 GLN A C 1
ATOM 973 O O . GLN A 1 119 ? 18.491 5.733 -9.493 1.00 86.00 119 GLN A O 1
ATOM 978 N N . ASP A 1 120 ? 18.026 6.834 -7.587 1.00 85.38 120 ASP A N 1
ATOM 979 C CA . ASP A 1 120 ? 19.424 7.134 -7.249 1.00 85.38 120 ASP A CA 1
ATOM 980 C C . ASP A 1 120 ? 20.278 5.856 -7.148 1.00 85.38 120 ASP A C 1
ATOM 982 O O . ASP A 1 120 ? 21.365 5.780 -7.713 1.00 85.38 120 ASP A O 1
ATOM 986 N N . ASN A 1 121 ? 19.758 4.807 -6.498 1.00 77.81 121 ASN A N 1
ATOM 987 C CA . ASN A 1 121 ? 20.472 3.529 -6.368 1.00 77.81 121 ASN A CA 1
ATOM 988 C C . ASN A 1 121 ? 20.662 2.798 -7.707 1.00 77.81 121 ASN A C 1
ATOM 990 O O . ASN A 1 121 ? 21.607 2.027 -7.844 1.00 77.81 121 ASN A O 1
ATOM 994 N N . ASN A 1 122 ? 19.770 3.012 -8.678 1.00 70.31 122 ASN A N 1
ATOM 995 C CA . ASN A 1 122 ? 19.881 2.413 -10.009 1.00 70.31 122 ASN A CA 1
ATOM 996 C C . ASN A 1 122 ? 20.862 3.170 -10.921 1.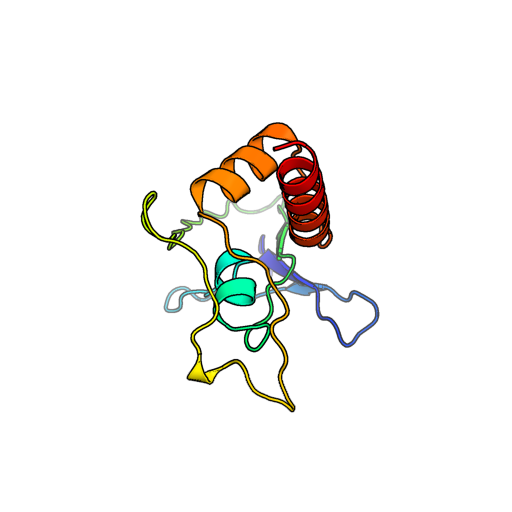00 70.31 122 ASN A C 1
ATOM 998 O O . ASN A 1 122 ? 21.205 2.656 -11.979 1.00 70.31 122 ASN A O 1
ATOM 1002 N N . VAL A 1 123 ? 21.274 4.389 -10.553 1.00 62.91 123 VAL A N 1
ATOM 1003 C CA . VAL A 1 123 ? 22.269 5.188 -11.293 1.00 62.91 123 VAL A CA 1
ATOM 1004 C C . VAL A 1 123 ? 23.697 4.893 -10.814 1.00 62.91 123 VAL A C 1
ATOM 1006 O O . VAL A 1 123 ? 24.649 5.080 -11.567 1.00 62.91 123 VAL A O 1
ATOM 1009 N N . GLU A 1 124 ? 23.854 4.419 -9.578 1.00 50.22 124 GLU A N 1
ATOM 1010 C CA . GLU A 1 124 ? 25.151 4.079 -8.972 1.00 50.22 124 GLU A CA 1
ATOM 1011 C C . GLU A 1 124 ? 25.581 2.609 -9.181 1.00 50.22 124 GLU A C 1
ATOM 1013 O O . GLU A 1 124 ? 26.675 2.235 -8.751 1.00 50.22 124 GLU A O 1
ATOM 1018 N N . ALA A 1 125 ? 24.747 1.782 -9.824 1.00 46.22 125 ALA A N 1
ATOM 1019 C CA . ALA A 1 125 ? 24.981 0.359 -10.105 1.00 46.22 125 ALA A CA 1
ATOM 1020 C C . ALA A 1 125 ? 25.279 0.105 -11.590 1.00 46.22 125 ALA A C 1
ATOM 1022 O O . ALA A 1 125 ? 26.127 -0.776 -11.867 1.00 46.22 125 ALA A O 1
#

Secondary structure (DSSP, 8-state):
----EEEEE-TTTTTPEEEPPP-TT-------HHHHHHTTTSS----EEEE--SSS------------TT-EE---GGG--SSS---S--EEHHHHHHHHHHH---STTHHHHHHHHHHHHHH--

Sequence (125 aa):
MYYASIQVRTSGFCGLRVSIRPNLTAFVINIGDTFMALSNDRYKSFLHREVVNNKTPRKSLDFFLCPGKDKVVSPPTELVDYNNPRLYPDFTWPTLLEFTQKHHRADMNTLQAFLIRLQDNNVEA

Organism: Solanum verrucosum (NCBI:txid315347)

pLDDT: mean 86.76, std 13.78, range [29.7, 97.75]